Protein AF-A0A7X8FSC4-F1 (afdb_monomer_lite)

Radius of gyration: 11.9 Å; chains: 1; bounding box: 31×18×28 Å

pLDDT: mean 71.98, std 10.46, range [40.69, 84.56]

Secondary structure (DSSP, 8-state):
-HHHHHHHHTT--EEEEEGGGHHHHTTS-HHHHTTSEEEEESSHHHHHHHH----

Structure (mmCIF, N/CA/C/O backbone):
data_AF-A0A7X8FSC4-F1
#
_entry.id   AF-A0A7X8FSC4-F1
#
loop_
_atom_site.group_PDB
_atom_site.id
_atom_site.type_symbol
_atom_site.label_atom_id
_atom_site.label_alt_id
_atom_site.label_comp_id
_atom_site.label_asym_id
_atom_site.label_entity_id
_atom_site.label_seq_id
_atom_site.pdbx_PDB_ins_code
_atom_site.Cartn_x
_atom_site.Cartn_y
_atom_site.Cartn_z
_atom_site.occupancy
_atom_site.B_iso_or_equiv
_atom_site.auth_seq_id
_atom_site.auth_comp_id
_atom_site.auth_asym_id
_atom_site.auth_atom_id
_atom_site.pdbx_PDB_model_num
ATOM 1 N N . LYS A 1 1 ? -5.079 -6.434 9.118 1.00 54.19 1 LYS A N 1
ATOM 2 C CA . LYS A 1 1 ? -4.341 -6.394 10.412 1.00 54.19 1 LYS A CA 1
ATOM 3 C C . LYS A 1 1 ? -2.922 -6.974 10.337 1.00 54.19 1 LYS A C 1
ATOM 5 O O . LYS A 1 1 ? -1.997 -6.240 10.647 1.00 54.19 1 LYS A O 1
ATOM 10 N N . GLU A 1 2 ? -2.699 -8.213 9.885 1.00 57.75 2 GLU A N 1
ATOM 11 C CA . GLU A 1 2 ? -1.347 -8.827 9.855 1.00 57.75 2 GLU A CA 1
ATOM 12 C C . GLU A 1 2 ? -0.296 -8.088 9.003 1.00 57.75 2 GLU A C 1
ATOM 14 O O . GLU A 1 2 ? 0.848 -7.950 9.430 1.00 57.75 2 GLU A O 1
ATOM 19 N N . LYS A 1 3 ? -0.674 -7.536 7.841 1.00 58.47 3 LYS A N 1
ATOM 20 C CA . LYS A 1 3 ? 0.268 -6.825 6.950 1.00 58.47 3 LYS A CA 1
ATOM 21 C C . LYS A 1 3 ? 0.827 -5.529 7.548 1.00 58.47 3 LYS A C 1
ATOM 23 O O . LYS A 1 3 ? 2.001 -5.220 7.375 1.00 58.47 3 LYS A O 1
ATOM 28 N N . VAL A 1 4 ? -0.005 -4.801 8.289 1.00 58.41 4 VAL A N 1
ATOM 29 C CA . VAL A 1 4 ? 0.361 -3.515 8.904 1.00 58.41 4 VAL A CA 1
ATOM 30 C C . VAL A 1 4 ? 1.342 -3.729 10.064 1.00 58.41 4 VAL A C 1
ATOM 32 O O . VAL A 1 4 ? 2.302 -2.980 10.223 1.00 58.41 4 VAL A O 1
ATOM 35 N N . ILE A 1 5 ? 1.164 -4.814 10.826 1.00 62.88 5 ILE A N 1
ATOM 36 C CA . ILE A 1 5 ? 2.069 -5.196 11.922 1.00 62.88 5 ILE A CA 1
ATOM 37 C C . ILE A 1 5 ? 3.440 -5.625 11.372 1.00 62.88 5 ILE A C 1
ATOM 39 O O . ILE A 1 5 ? 4.471 -5.302 11.964 1.00 62.88 5 ILE A O 1
ATOM 43 N N . ALA A 1 6 ? 3.471 -6.302 10.218 1.00 59.97 6 ALA A N 1
ATOM 44 C CA . ALA A 1 6 ? 4.718 -6.641 9.537 1.00 59.97 6 ALA A CA 1
ATOM 45 C C . ALA A 1 6 ? 5.455 -5.385 9.036 1.00 59.97 6 ALA A C 1
ATOM 47 O O . ALA A 1 6 ? 6.636 -5.229 9.333 1.00 59.97 6 ALA A O 1
ATOM 48 N N . ALA A 1 7 ? 4.768 -4.446 8.375 1.00 58.22 7 ALA A N 1
ATOM 49 C CA . ALA A 1 7 ? 5.379 -3.200 7.890 1.00 58.22 7 ALA A CA 1
ATOM 50 C C . ALA A 1 7 ? 6.015 -2.365 9.024 1.00 58.22 7 ALA A C 1
ATOM 52 O O . ALA A 1 7 ? 7.126 -1.853 8.876 1.00 58.22 7 ALA A O 1
ATOM 53 N N . SER A 1 8 ? 5.371 -2.327 10.198 1.00 56.19 8 SER A N 1
ATOM 54 C CA . SER A 1 8 ? 5.892 -1.669 11.409 1.00 56.19 8 SER A CA 1
ATOM 55 C C . SER A 1 8 ? 7.163 -2.308 11.971 1.00 56.19 8 SER A C 1
ATOM 57 O O . SER A 1 8 ? 8.031 -1.597 12.477 1.00 56.19 8 SER A O 1
ATOM 59 N N . ARG A 1 9 ? 7.350 -3.625 11.810 1.00 56.34 9 ARG A N 1
ATOM 60 C CA . ARG A 1 9 ? 8.583 -4.315 12.229 1.00 56.34 9 ARG A CA 1
ATOM 61 C C . ARG A 1 9 ? 9.777 -4.082 11.305 1.00 56.34 9 ARG A C 1
ATOM 63 O O . ARG A 1 9 ? 10.906 -4.217 11.766 1.00 56.34 9 ARG A O 1
ATOM 70 N N . TYR A 1 10 ? 9.548 -3.741 10.039 1.00 56.81 10 TYR A N 1
ATOM 71 C CA . TYR A 1 10 ? 10.605 -3.669 9.025 1.00 56.81 10 TYR A CA 1
ATOM 72 C C . TYR A 1 10 ? 11.064 -2.245 8.674 1.00 56.81 10 TYR A C 1
ATOM 74 O O . TYR A 1 10 ? 11.913 -2.105 7.800 1.00 56.81 10 TYR A O 1
ATOM 82 N N . ARG A 1 11 ? 10.564 -1.195 9.355 1.00 56.72 11 ARG A N 1
ATOM 83 C CA . ARG A 1 11 ? 10.856 0.218 9.016 1.00 56.72 11 ARG A CA 1
ATOM 84 C C . ARG A 1 11 ? 10.695 0.484 7.514 1.00 56.72 11 ARG A C 1
ATOM 86 O O . ARG A 1 11 ? 11.557 1.105 6.905 1.00 56.72 11 ARG A O 1
ATOM 93 N N . VAL A 1 12 ? 9.628 -0.034 6.911 1.00 61.72 12 VAL A N 1
ATOM 94 C CA . VAL A 1 12 ? 9.330 0.226 5.499 1.00 61.72 12 VAL A CA 1
ATOM 95 C C . VAL A 1 12 ? 8.500 1.509 5.468 1.00 61.72 12 VAL A C 1
ATOM 97 O O . VAL A 1 12 ? 7.339 1.449 5.862 1.00 61.72 12 VAL A O 1
ATOM 100 N N . PRO A 1 13 ? 9.065 2.674 5.102 1.00 67.06 13 PRO A N 1
ATOM 101 C CA . PRO A 1 13 ? 8.349 3.948 5.184 1.00 67.06 13 PRO A CA 1
ATOM 102 C C . PRO A 1 13 ? 7.231 4.065 4.143 1.00 67.06 13 PRO A C 1
ATOM 104 O O . PRO A 1 13 ? 6.390 4.948 4.264 1.00 67.06 13 PRO A O 1
ATOM 107 N N . GLU A 1 14 ? 7.206 3.188 3.137 1.00 77.00 14 GLU A N 1
ATOM 108 C CA . GLU A 1 14 ? 6.294 3.259 1.999 1.00 77.00 14 GLU A CA 1
ATOM 109 C C . GLU A 1 14 ? 5.541 1.937 1.812 1.00 77.00 14 GLU A C 1
ATOM 111 O O . GLU A 1 14 ? 6.131 0.854 1.830 1.00 77.00 14 GLU A O 1
ATOM 116 N N . VAL A 1 15 ? 4.223 2.017 1.636 1.00 80.12 15 VAL A N 1
ATOM 117 C CA . VAL A 1 15 ? 3.329 0.864 1.486 1.00 80.12 15 VAL A CA 1
ATOM 118 C C . VAL A 1 15 ? 2.452 1.067 0.257 1.00 80.12 15 VAL A C 1
ATOM 120 O O . VAL A 1 15 ? 1.710 2.041 0.176 1.00 80.12 15 VAL A O 1
ATOM 123 N N . PHE A 1 16 ? 2.491 0.120 -0.679 1.00 81.50 16 PHE A N 1
ATOM 124 C CA . PHE A 1 16 ? 1.598 0.108 -1.839 1.00 81.50 16 PHE A CA 1
ATOM 125 C C . PHE A 1 16 ? 0.312 -0.655 -1.515 1.00 81.50 16 PHE A C 1
ATOM 127 O O . PHE A 1 16 ? 0.359 -1.798 -1.047 1.00 81.50 16 PHE A O 1
ATOM 134 N N . LEU A 1 17 ? -0.837 -0.036 -1.775 1.00 82.50 17 LEU A N 1
ATOM 135 C CA . LEU A 1 17 ? -2.160 -0.630 -1.588 1.00 82.50 17 LEU A CA 1
ATOM 136 C C . LEU A 1 17 ? -2.997 -0.483 -2.863 1.00 82.50 17 LEU A C 1
ATOM 138 O O . LEU A 1 17 ? -2.864 0.514 -3.566 1.00 82.50 17 LEU A O 1
ATOM 142 N N . PRO A 1 18 ? -3.883 -1.442 -3.172 1.00 80.69 18 PRO A N 1
ATOM 143 C CA . PRO A 1 18 ? -4.878 -1.251 -4.218 1.00 80.69 18 PRO A CA 1
ATOM 144 C C . PRO A 1 18 ? -5.755 -0.034 -3.909 1.00 80.69 18 PRO A C 1
ATOM 146 O O . PRO A 1 18 ? -6.110 0.180 -2.751 1.00 80.69 18 PRO A O 1
ATOM 149 N N . ALA A 1 19 ? -6.175 0.720 -4.925 1.00 81.19 19 ALA A N 1
ATOM 150 C CA . ALA A 1 19 ? -7.111 1.838 -4.743 1.00 81.19 19 ALA A CA 1
ATOM 151 C C . ALA A 1 19 ? -8.433 1.412 -4.069 1.00 81.19 19 ALA A C 1
ATOM 153 O O . ALA A 1 19 ? -9.069 2.192 -3.370 1.00 81.19 19 ALA A O 1
ATOM 154 N N . GLU A 1 20 ? -8.832 0.151 -4.232 1.00 81.12 20 GLU A N 1
ATOM 155 C CA . GLU A 1 20 ? -10.024 -0.411 -3.589 1.00 81.12 20 GLU A CA 1
ATOM 156 C C . GLU A 1 20 ? -9.867 -0.548 -2.063 1.00 81.12 20 GLU A C 1
ATOM 158 O O . GLU A 1 20 ? -10.858 -0.488 -1.339 1.00 81.12 20 GLU A O 1
ATOM 163 N N . ASN A 1 21 ? -8.627 -0.652 -1.572 1.00 79.31 21 ASN A N 1
ATOM 164 C CA . ASN A 1 21 ? -8.280 -0.765 -0.153 1.00 79.31 21 ASN A CA 1
ATOM 165 C C . ASN A 1 21 ? -8.107 0.596 0.545 1.00 79.31 21 ASN A C 1
ATOM 167 O O . ASN A 1 21 ? -7.740 0.629 1.719 1.00 79.31 21 ASN A O 1
ATOM 171 N N . GLU A 1 22 ? -8.356 1.714 -0.144 1.00 75.25 22 GLU A N 1
ATOM 172 C CA . GLU A 1 22 ? -8.347 3.052 0.464 1.00 75.25 22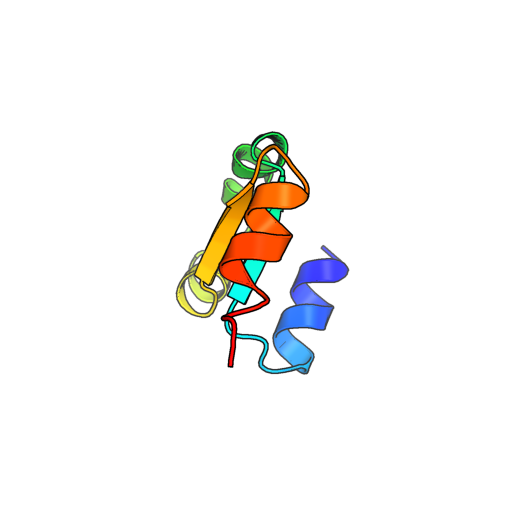 GLU A CA 1
ATOM 173 C C . GLU A 1 22 ? -9.358 3.153 1.615 1.00 75.25 22 GLU A C 1
ATOM 175 O O . GLU A 1 22 ? -9.038 3.691 2.674 1.00 75.25 22 GLU A O 1
ATOM 180 N N . LYS A 1 23 ?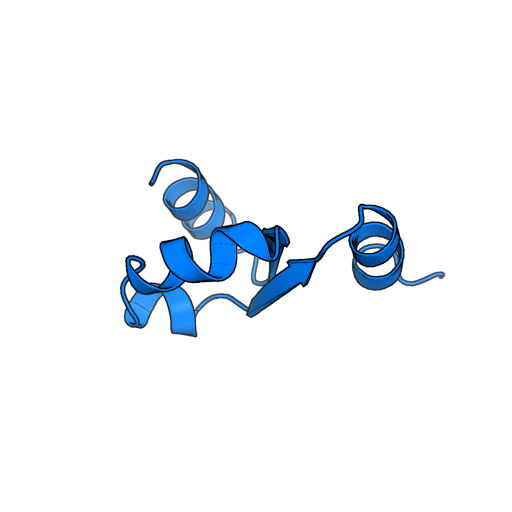 -10.533 2.530 1.460 1.00 75.69 23 LYS A N 1
ATOM 181 C CA . LYS A 1 23 ? -11.596 2.517 2.479 1.00 75.69 23 LYS A CA 1
ATOM 182 C C . LYS A 1 23 ? -11.217 1.723 3.730 1.00 75.69 23 LYS A C 1
ATOM 184 O O . LYS A 1 23 ? -11.528 2.139 4.838 1.00 75.69 23 LYS A O 1
ATOM 189 N N . ASP A 1 24 ? -10.498 0.611 3.574 1.00 78.69 24 ASP A N 1
ATOM 190 C CA . ASP A 1 24 ? -9.973 -0.169 4.705 1.00 78.69 24 ASP A CA 1
ATOM 191 C C . ASP A 1 24 ? -8.874 0.589 5.471 1.00 78.69 24 ASP A C 1
ATOM 193 O O . ASP A 1 24 ? -8.583 0.276 6.629 1.00 78.69 24 ASP A O 1
ATOM 197 N N . LEU A 1 25 ? -8.236 1.587 4.844 1.00 73.88 25 LEU A N 1
ATOM 198 C CA . LEU A 1 25 ? -7.212 2.399 5.498 1.00 73.88 25 LEU A CA 1
ATOM 199 C C . LEU A 1 25 ? -7.803 3.321 6.572 1.00 73.88 25 LEU A C 1
ATOM 201 O O . LEU A 1 25 ? -7.112 3.654 7.535 1.00 73.88 25 LEU A O 1
ATOM 205 N N . GLU A 1 26 ? -9.072 3.714 6.439 1.00 73.19 26 GLU A N 1
ATOM 206 C CA . GLU A 1 26 ? -9.776 4.521 7.444 1.00 73.19 26 GLU A CA 1
ATOM 207 C C . GLU A 1 26 ? -9.916 3.776 8.783 1.00 73.19 26 GLU A C 1
ATOM 209 O O . GLU A 1 26 ? -9.941 4.404 9.841 1.00 73.19 26 GLU A O 1
ATOM 214 N N . GLU A 1 27 ? -9.907 2.437 8.761 1.00 78.00 27 GLU A N 1
ATOM 215 C CA . GLU A 1 27 ? -9.903 1.595 9.964 1.00 78.00 27 GLU A CA 1
ATOM 216 C C . GLU A 1 27 ? -8.520 1.502 10.640 1.00 78.00 27 GLU A C 1
ATOM 218 O O . GLU A 1 27 ? -8.391 0.970 11.750 1.00 78.00 27 GLU A O 1
ATOM 223 N N . VAL A 1 28 ? -7.460 2.001 9.992 1.00 76.75 28 VAL A N 1
ATOM 224 C CA . VAL A 1 28 ? -6.103 2.015 10.547 1.00 76.75 28 VAL A CA 1
ATOM 225 C C . VAL A 1 28 ? -5.931 3.244 11.458 1.00 76.75 28 VAL A C 1
ATOM 227 O O . VAL A 1 28 ? -6.209 4.371 11.041 1.00 76.75 28 VAL A O 1
ATOM 230 N N . PRO A 1 29 ? -5.428 3.078 12.697 1.00 79.12 29 PRO A N 1
ATOM 231 C CA . PRO A 1 29 ? -5.198 4.192 13.616 1.00 79.12 29 PRO A CA 1
ATOM 232 C C . PRO A 1 29 ? -4.317 5.286 13.001 1.00 79.12 29 PRO A C 1
ATOM 234 O O . PRO A 1 29 ? -3.316 4.984 12.350 1.00 79.12 29 PRO A O 1
ATOM 237 N N . GLU A 1 30 ? -4.655 6.551 13.251 1.00 75.94 30 GLU A N 1
ATOM 238 C CA . GLU A 1 30 ? -3.930 7.718 12.725 1.00 75.94 30 GLU A CA 1
ATOM 239 C C . GLU A 1 30 ? -2.438 7.692 13.087 1.00 75.94 30 GLU A C 1
ATOM 241 O O . GLU A 1 30 ? -1.599 7.836 12.209 1.00 75.94 30 GLU A O 1
ATOM 246 N N . SER A 1 31 ? -2.092 7.320 14.324 1.00 75.25 31 SER A N 1
ATOM 247 C CA . SER A 1 31 ? -0.696 7.201 14.776 1.00 75.25 31 SER A CA 1
ATOM 248 C C . SER A 1 31 ? 0.134 6.182 13.985 1.00 75.25 31 SER A C 1
ATOM 250 O O . SER A 1 31 ? 1.362 6.249 13.968 1.00 75.25 31 SER A O 1
ATOM 252 N N . ILE A 1 32 ? -0.523 5.203 13.355 1.00 73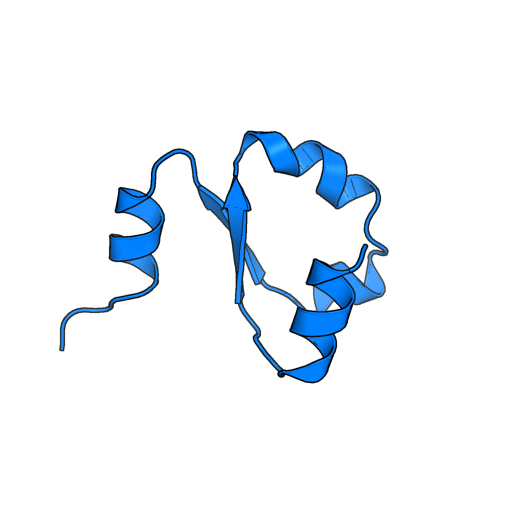.12 32 ILE A N 1
ATOM 253 C CA . ILE A 1 32 ? 0.128 4.287 12.419 1.00 73.12 32 ILE A CA 1
ATOM 254 C C . ILE A 1 32 ? 0.185 4.959 11.051 1.00 73.12 32 ILE A C 1
ATOM 256 O O . ILE A 1 32 ? 1.255 4.989 10.457 1.00 73.12 32 ILE A O 1
ATOM 260 N N . ARG A 1 33 ? -0.921 5.545 10.576 1.00 73.69 33 ARG A N 1
ATOM 261 C CA . ARG A 1 33 ? -0.973 6.191 9.261 1.00 73.69 33 ARG A CA 1
ATOM 262 C C . ARG A 1 33 ? 0.052 7.312 9.086 1.00 73.69 33 ARG A C 1
ATOM 264 O O . ARG A 1 33 ? 0.655 7.396 8.030 1.00 73.69 33 ARG A O 1
ATOM 271 N N . GLU A 1 34 ? 0.307 8.106 10.118 1.00 73.75 34 GLU A N 1
ATOM 272 C CA . GLU A 1 34 ? 1.290 9.197 10.073 1.00 73.75 34 GLU A CA 1
ATOM 273 C C . GLU A 1 34 ? 2.743 8.713 9.941 1.00 73.75 34 GLU A C 1
ATOM 275 O O . GLU A 1 34 ? 3.609 9.463 9.499 1.00 73.75 34 GLU A O 1
ATOM 280 N N . ASN A 1 35 ? 3.022 7.454 10.294 1.00 73.94 35 ASN A N 1
ATOM 281 C CA . ASN A 1 35 ? 4.357 6.862 10.193 1.00 73.94 35 ASN A CA 1
ATOM 282 C C . ASN A 1 35 ? 4.605 6.126 8.862 1.00 73.94 35 ASN A C 1
ATOM 284 O O 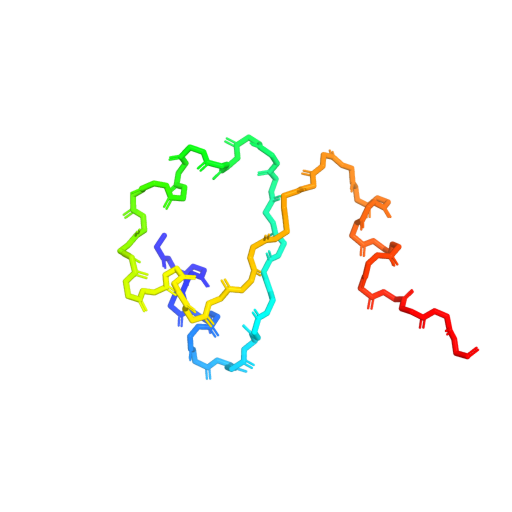. ASN A 1 35 ? 5.708 5.616 8.658 1.00 73.94 35 ASN A O 1
ATOM 288 N N . PHE A 1 36 ? 3.612 6.055 7.966 1.00 76.81 36 PHE A N 1
ATOM 289 C CA . PHE A 1 36 ? 3.718 5.369 6.675 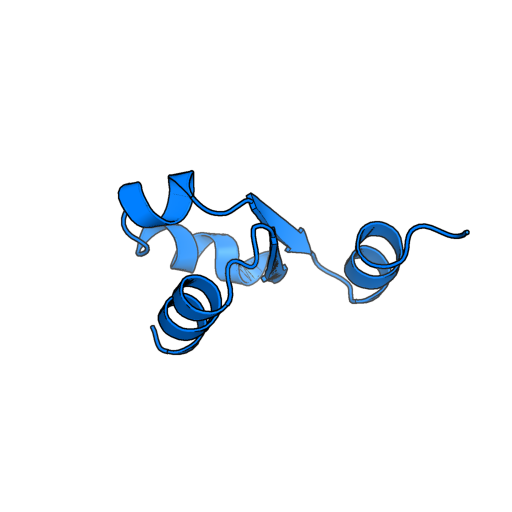1.00 76.81 36 PHE A CA 1
ATOM 290 C C . PHE A 1 36 ? 3.220 6.244 5.524 1.00 76.81 36 PHE A C 1
ATOM 292 O O . PHE A 1 36 ? 2.184 6.893 5.602 1.00 76.81 36 PHE A O 1
ATOM 299 N N . THR A 1 37 ? 3.923 6.187 4.401 1.00 77.25 37 THR A N 1
ATOM 300 C CA . THR A 1 37 ? 3.477 6.759 3.131 1.00 77.25 37 THR A CA 1
ATOM 301 C C . THR A 1 37 ? 2.698 5.693 2.372 1.00 77.25 37 THR A C 1
ATOM 303 O O . THR A 1 37 ? 3.264 4.675 1.970 1.00 77.25 37 THR A O 1
ATOM 306 N N . PHE A 1 38 ? 1.397 5.899 2.182 1.00 80.12 38 PHE A N 1
ATOM 307 C CA . PHE A 1 38 ? 0.567 4.980 1.405 1.00 80.12 38 PHE A CA 1
ATOM 308 C C . PHE A 1 38 ? 0.509 5.416 -0.055 1.00 80.12 38 PHE A C 1
ATOM 310 O O . PHE A 1 38 ? 0.147 6.549 -0.363 1.00 80.12 38 PHE A O 1
ATOM 317 N N . HIS A 1 39 ? 0.831 4.491 -0.954 1.00 83.00 39 HIS A N 1
ATOM 318 C CA . HIS A 1 39 ? 0.685 4.659 -2.394 1.00 83.00 39 HIS A CA 1
ATOM 319 C C . HIS A 1 39 ? -0.475 3.798 -2.873 1.00 83.00 39 HIS A C 1
ATOM 321 O O . HIS A 1 39 ? -0.370 2.570 -2.918 1.00 83.00 39 HIS A O 1
ATOM 327 N N . PHE A 1 40 ? -1.585 4.439 -3.226 1.00 84.56 40 PHE A N 1
ATOM 328 C CA . PHE A 1 40 ? -2.725 3.754 -3.819 1.00 84.56 40 PHE A CA 1
ATOM 329 C C . PHE A 1 40 ? -2.512 3.573 -5.317 1.00 84.56 40 PHE A C 1
ATOM 331 O O . PHE A 1 40 ? -2.286 4.541 -6.037 1.00 84.56 40 PHE A O 1
ATOM 338 N N . VAL A 1 41 ? -2.576 2.329 -5.775 1.00 83.44 41 VAL A N 1
ATOM 339 C CA . VAL A 1 41 ? -2.319 1.941 -7.166 1.00 83.44 41 VAL A CA 1
ATOM 340 C C . VAL A 1 41 ? -3.479 1.117 -7.706 1.00 83.44 41 VAL A C 1
ATOM 342 O O . VAL A 1 41 ? -4.148 0.389 -6.970 1.00 83.44 41 VAL A O 1
ATOM 345 N N . ARG A 1 42 ? -3.743 1.230 -9.003 1.00 84.50 42 ARG A N 1
ATOM 346 C CA . ARG A 1 42 ? -4.788 0.471 -9.705 1.00 84.50 42 ARG A CA 1
ATOM 347 C C . ARG A 1 42 ? -4.201 -0.614 -10.592 1.00 84.50 42 ARG A C 1
ATOM 349 O O . ARG A 1 42 ? -4.862 -1.621 -10.824 1.00 84.50 42 ARG A O 1
ATOM 356 N N . ASP A 1 43 ? -2.975 -0.417 -11.063 1.00 82.19 43 ASP A N 1
ATOM 357 C CA . ASP A 1 43 ? -2.260 -1.373 -11.901 1.00 82.19 43 ASP A CA 1
ATOM 358 C C . ASP A 1 43 ? -0.856 -1.637 -11.347 1.00 82.19 43 ASP A C 1
ATOM 360 O O . ASP A 1 43 ? -0.209 -0.761 -10.770 1.00 82.19 43 ASP A O 1
ATOM 364 N N . ILE A 1 44 ? -0.350 -2.854 -11.550 1.00 78.88 44 ILE A N 1
ATOM 365 C CA . ILE A 1 44 ? 1.001 -3.228 -11.116 1.00 78.88 44 ILE A CA 1
ATOM 366 C C . ILE A 1 44 ? 2.082 -2.383 -11.799 1.00 78.88 44 ILE A C 1
ATOM 368 O O . ILE A 1 44 ? 3.152 -2.182 -11.231 1.00 78.88 44 ILE A O 1
ATOM 372 N N . ARG A 1 45 ? 1.795 -1.832 -12.986 1.00 80.56 45 ARG A N 1
ATOM 373 C CA . ARG A 1 45 ? 2.691 -0.901 -13.681 1.00 80.56 45 ARG A CA 1
ATOM 374 C C . ARG A 1 45 ? 2.985 0.355 -12.866 1.00 80.56 45 ARG A C 1
ATOM 376 O O . ARG A 1 45 ? 4.117 0.816 -12.889 1.00 80.56 45 ARG A O 1
ATOM 383 N N . GLU A 1 46 ? 2.012 0.862 -12.110 1.00 79.31 46 GLU A N 1
ATOM 384 C CA . GLU A 1 46 ? 2.209 2.034 -11.245 1.00 79.31 46 GLU A CA 1
ATOM 385 C C . GLU A 1 46 ? 3.142 1.723 -10.068 1.00 79.31 46 GLU A C 1
ATOM 387 O O . GLU A 1 46 ? 3.875 2.595 -9.608 1.00 79.31 46 GLU A O 1
ATOM 392 N N . ILE A 1 47 ? 3.148 0.468 -9.599 1.00 80.75 47 ILE A N 1
ATOM 393 C CA . ILE A 1 47 ? 4.106 0.004 -8.587 1.00 80.75 47 ILE A CA 1
ATOM 394 C C . ILE A 1 47 ? 5.501 -0.058 -9.195 1.00 80.75 47 ILE A C 1
ATOM 396 O O . ILE A 1 47 ? 6.452 0.394 -8.569 1.00 80.75 47 ILE A O 1
ATOM 400 N N . LEU A 1 48 ? 5.628 -0.616 -10.402 1.00 79.75 48 LEU A N 1
ATOM 401 C CA . LEU A 1 48 ? 6.922 -0.762 -11.065 1.00 79.75 48 LEU A CA 1
ATOM 402 C C . LEU A 1 48 ? 7.577 0.600 -11.330 1.00 79.75 48 LEU A C 1
ATOM 404 O O . LEU A 1 48 ? 8.752 0.755 -11.027 1.00 79.75 48 LEU A O 1
ATOM 408 N N . ASP A 1 49 ? 6.804 1.582 -11.792 1.00 78.50 49 ASP A N 1
ATOM 409 C CA . ASP A 1 49 ? 7.274 2.949 -12.062 1.00 78.50 49 ASP A CA 1
ATOM 410 C C . ASP A 1 49 ? 7.735 3.687 -10.789 1.00 78.50 49 ASP A C 1
ATOM 412 O O . ASP A 1 49 ? 8.733 4.402 -10.793 1.00 78.50 49 ASP A O 1
ATOM 416 N N . LYS A 1 50 ? 7.042 3.473 -9.661 1.00 74.00 50 LYS A N 1
ATOM 417 C CA . LYS A 1 50 ? 7.358 4.130 -8.380 1.00 74.00 50 LYS A CA 1
ATOM 418 C C . LYS A 1 50 ? 8.431 3.417 -7.557 1.00 74.00 50 LYS A C 1
ATOM 420 O O . LYS A 1 50 ? 9.166 4.076 -6.828 1.00 74.00 50 LYS A O 1
ATOM 425 N N . ALA A 1 51 ? 8.482 2.087 -7.604 1.00 72.62 51 ALA A N 1
ATOM 426 C CA . ALA A 1 51 ? 9.380 1.280 -6.776 1.00 72.62 51 ALA A CA 1
ATOM 427 C C . ALA A 1 51 ? 10.749 1.051 -7.428 1.00 72.62 51 ALA A C 1
ATOM 429 O O . ALA A 1 51 ? 11.729 0.821 -6.720 1.00 72.62 51 ALA A O 1
ATOM 430 N N . 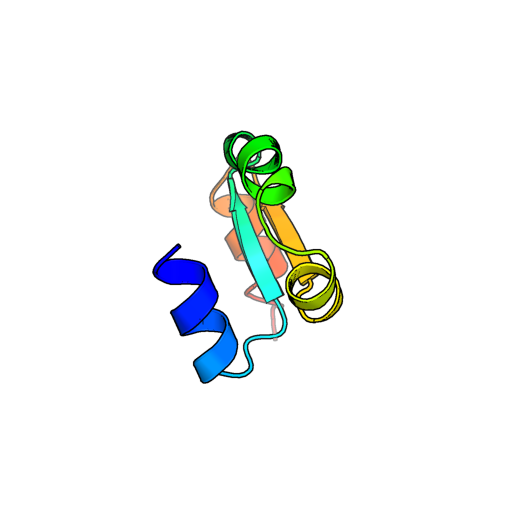PHE A 1 52 ? 10.825 1.112 -8.758 1.00 69.94 52 PHE A N 1
ATOM 431 C CA . PHE A 1 52 ? 12.068 0.978 -9.505 1.00 69.94 52 PHE A CA 1
ATOM 432 C C . PHE A 1 52 ? 12.373 2.311 -10.179 1.00 69.94 52 PHE A C 1
ATOM 434 O O . PHE A 1 52 ? 11.986 2.557 -11.315 1.00 69.94 52 PHE A O 1
ATOM 441 N N . VAL A 1 53 ? 13.067 3.186 -9.452 1.00 57.06 53 VAL A N 1
ATOM 442 C CA . VAL A 1 53 ? 13.715 4.348 -10.065 1.00 57.06 53 VAL A CA 1
ATOM 443 C C . VAL A 1 53 ? 14.849 3.795 -10.930 1.00 57.06 53 VAL A C 1
ATOM 445 O O . VAL A 1 53 ? 15.748 3.138 -10.400 1.00 57.06 53 VAL A O 1
ATOM 448 N N . ASP A 1 54 ? 14.768 3.978 -12.249 1.00 50.47 54 ASP A N 1
ATOM 449 C CA . ASP A 1 54 ? 15.857 3.647 -13.175 1.00 50.47 54 ASP A CA 1
ATOM 450 C C . ASP A 1 54 ? 17.167 4.315 -12.698 1.00 50.47 54 ASP A C 1
ATOM 452 O O . ASP A 1 54 ? 17.148 5.438 -12.181 1.00 50.47 54 ASP A O 1
ATOM 456 N N . ALA A 1 55 ? 18.273 3.571 -12.804 1.00 40.69 55 ALA A N 1
ATOM 457 C CA . ALA A 1 55 ? 19.605 3.911 -12.294 1.00 40.69 55 ALA A CA 1
ATOM 458 C C . ALA A 1 55 ? 20.276 5.091 -13.018 1.00 40.69 55 ALA A C 1
ATOM 460 O O . ALA A 1 55 ? 20.034 5.275 -14.232 1.00 40.69 55 ALA A O 1
#

Foldseek 3Di:
DVVLVVCVVPQPQEDEDELVCPVVCVVPDPVSVVSHHYDHDNDVVVVCPVVDDDD

Sequence (55 aa):
KEKVIAASRYRVPEVFLPAENEKDLEEVPESIRENFTFHFVRDIREILDKAFVDA